Protein AF-A0A376K7N2-F1 (afdb_monomer)

Secondary structure (DSSP, 8-state):
-----HHHHHHTTTTB---GGG--GGGGGGB-S-TTSSSPBB-HHHHHHHHHHHHT-

Foldseek 3Di:
DDQQDLVNCVVVVVQWAAAPVPDDPVCVVQFDDDSPDRTTGGNSVVVNVVVVVVVVD

Radius of gyration: 12.39 Å; Cα contacts (8 Å, |Δi|>4): 51; chains: 1; bounding box: 30×19×31 Å

InterPro domains:
  IPR001865 Small ribosomal subunit protein uS2 [PF00318] (9-53)
  IPR001865 Small ribosomal subunit protein uS2 [PR00395] (6-24)
  IPR001865 Small ribosomal subunit protein uS2 [PR00395] (38-47)
  IPR005706 Small ribosomal subunit protein uS2, bacteria/mitochondria/plastid [PTHR12534] (3-52)
  IPR018130 Small ribosomal subunit protein uS2, conserved site [PS00962] (6-17)
  IPR023591 Small ribosomal subunit protein uS2, flavodoxin-like domain superfamily [SSF52313] (6-53)

Near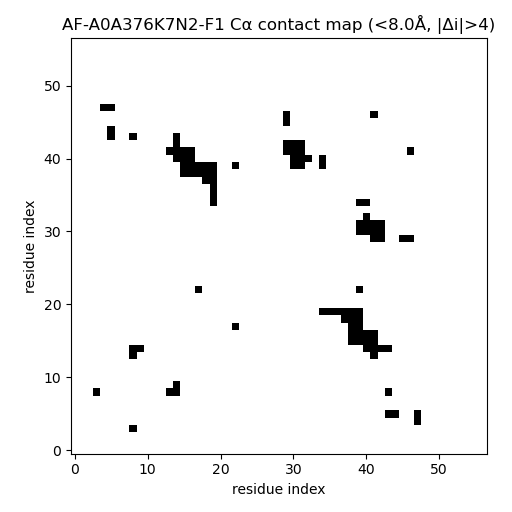est PDB structures (foldseek):
  8y39-assembly1_b  TM=8.916E-01  e=4.329E-04  Staphylococcus aureus
  5aj3-assembly1_B  TM=9.204E-01  e=1.255E-02  Sus scrofa
  6d9j-assembly1_BB  TM=6.085E-01  e=1.595E-01  Oryctolagus cuniculus
  7qgg-assembly1_SA  TM=6.417E-01  e=2.580E-01  Rattus norvegicus
  7qiz-assembly1_u  TM=6.861E-01  e=4.173E-01  Solanum lycopersicum

Mean predicted aligned error: 4.78 Å

pLDDT: mean 85.6, std 9.91, range [57.47, 95.12]

Sequence (57 aa):
MATVSMRDMLKAGVHFGHQTRYWNPKMKPFIFGAAVTKFTSINLEKTVPMFTKLWLN

Solvent-accessible surface area (backbone atoms only — not comparable to full-atom values): 3595 Å² total; per-residue (Å²): 133,90,82,83,48,72,67,54,42,58,75,70,49,72,37,66,52,57,40,53,92,74,59,60,81,88,48,59,89,49,42,46,77,72,72,82,44,78,46,31,36,45,32,56,85,63,45,51,61,53,51,53,56,62,74,74,107

Structure (mmCIF, N/CA/C/O backbone):
data_AF-A0A376K7N2-F1
#
_entry.id   AF-A0A376K7N2-F1
#
loop_
_atom_site.group_PDB
_atom_site.id
_atom_site.type_symbol
_atom_site.label_atom_id
_atom_site.label_alt_id
_atom_site.label_comp_id
_atom_site.label_asym_id
_atom_site.label_entity_id
_atom_site.label_seq_id
_atom_site.pdbx_PDB_ins_code
_atom_site.Cartn_x
_atom_site.Cartn_y
_atom_site.Cartn_z
_atom_site.occupancy
_atom_site.B_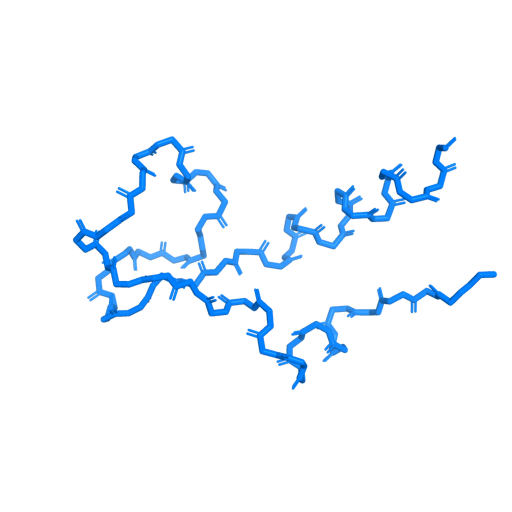iso_or_equiv
_atom_site.auth_seq_id
_atom_site.auth_comp_id
_atom_site.auth_asym_id
_atom_site.auth_atom_id
_atom_site.pdbx_PDB_model_num
ATOM 1 N N . MET A 1 1 ? -17.443 -4.399 14.148 1.00 61.03 1 MET A N 1
ATOM 2 C CA . MET A 1 1 ? -16.956 -4.850 12.824 1.00 61.03 1 MET A CA 1
ATOM 3 C C . MET A 1 1 ? -15.516 -5.313 12.955 1.00 61.03 1 MET A C 1
ATOM 5 O O . MET A 1 1 ? -14.808 -4.783 13.802 1.00 61.03 1 MET A O 1
ATOM 9 N N . ALA A 1 2 ? -15.103 -6.310 12.170 1.00 65.38 2 ALA A N 1
ATOM 10 C CA . ALA A 1 2 ? -13.738 -6.824 12.212 1.00 65.38 2 ALA A CA 1
ATOM 11 C C . ALA A 1 2 ? -12.768 -5.799 11.603 1.00 65.38 2 ALA A C 1
ATOM 13 O O . ALA A 1 2 ? -12.873 -5.454 10.429 1.00 65.38 2 ALA A O 1
ATOM 14 N N . THR A 1 3 ? -11.832 -5.299 12.404 1.00 78.06 3 THR A N 1
ATOM 15 C CA . THR A 1 3 ? -10.739 -4.444 11.936 1.00 78.06 3 THR A CA 1
ATOM 16 C C . THR A 1 3 ? -9.680 -5.309 11.263 1.00 78.06 3 THR A C 1
ATOM 18 O O . THR A 1 3 ? -8.973 -6.051 11.943 1.00 78.06 3 THR A O 1
ATOM 21 N N . VAL A 1 4 ? -9.570 -5.225 9.937 1.00 87.81 4 VAL A N 1
ATOM 22 C CA . VAL A 1 4 ? -8.534 -5.934 9.171 1.00 87.81 4 VAL A CA 1
ATOM 23 C C . VAL A 1 4 ? -7.197 -5.214 9.344 1.00 87.81 4 VAL A C 1
ATOM 25 O O . VAL A 1 4 ? -7.082 -4.031 9.019 1.00 87.81 4 VAL A O 1
ATOM 28 N N . SER A 1 5 ? -6.175 -5.910 9.847 1.00 91.62 5 SER A N 1
ATOM 29 C CA . SER A 1 5 ? -4.835 -5.339 10.002 1.00 91.62 5 SER A CA 1
ATOM 30 C C . SER A 1 5 ? -3.975 -5.526 8.745 1.00 91.62 5 SER A C 1
ATOM 32 O O . SER A 1 5 ? -4.203 -6.420 7.928 1.00 91.62 5 SER A O 1
ATOM 34 N N . MET A 1 6 ? -2.909 -4.727 8.609 1.00 92.50 6 MET A N 1
ATOM 35 C CA . MET A 1 6 ? -1.915 -4.913 7.539 1.00 92.50 6 MET A CA 1
ATOM 36 C C . MET A 1 6 ? -1.277 -6.312 7.577 1.00 92.50 6 MET A C 1
ATOM 38 O O . MET A 1 6 ? -1.003 -6.896 6.530 1.00 92.50 6 MET A O 1
ATOM 42 N N . ARG A 1 7 ? -1.068 -6.874 8.777 1.00 93.62 7 ARG A N 1
ATOM 43 C CA . ARG A 1 7 ? -0.540 -8.238 8.940 1.00 93.62 7 ARG A CA 1
ATOM 44 C C . ARG A 1 7 ? -1.482 -9.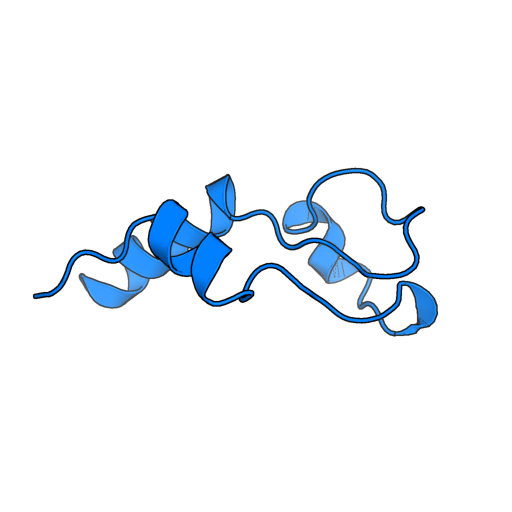283 8.355 1.00 93.62 7 ARG A C 1
ATOM 46 O O . ARG A 1 7 ? -1.001 -10.248 7.767 1.00 93.62 7 ARG A O 1
ATOM 53 N N . ASP A 1 8 ? -2.789 -9.085 8.480 1.00 93.75 8 ASP A N 1
ATOM 54 C CA . ASP A 1 8 ? -3.781 -10.009 7.927 1.00 93.75 8 ASP A CA 1
ATOM 55 C C . ASP A 1 8 ? -3.778 -9.954 6.397 1.00 93.75 8 ASP A C 1
ATOM 57 O O . ASP A 1 8 ? -3.746 -10.992 5.742 1.00 93.75 8 ASP A O 1
ATOM 61 N N . MET A 1 9 ? -3.684 -8.751 5.821 1.00 92.62 9 MET A N 1
ATOM 62 C CA . MET A 1 9 ? -3.540 -8.555 4.372 1.00 92.62 9 MET A CA 1
ATOM 63 C C . MET A 1 9 ? -2.243 -9.167 3.818 1.00 92.62 9 MET A C 1
ATOM 65 O O . MET A 1 9 ? -2.243 -9.768 2.740 1.00 92.62 9 MET A O 1
ATOM 69 N N . LEU A 1 10 ? -1.136 -9.066 4.559 1.00 93.31 10 LEU A N 1
ATOM 70 C CA . LEU A 1 10 ? 0.122 -9.723 4.198 1.00 93.31 10 LEU A CA 1
ATOM 71 C C . LEU A 1 10 ? -0.023 -11.248 4.196 1.00 93.31 10 LEU A C 1
ATOM 73 O O . LEU A 1 10 ? 0.328 -11.880 3.202 1.00 93.31 10 LEU A O 1
ATOM 77 N N . LYS A 1 11 ? -0.584 -11.832 5.264 1.00 94.81 11 LYS A N 1
ATOM 78 C CA . LYS A 1 11 ? -0.814 -13.285 5.370 1.00 94.81 11 LYS A CA 1
ATOM 79 C C . LYS A 1 11 ? -1.760 -13.813 4.293 1.00 94.81 11 LYS A C 1
ATOM 81 O O . LYS A 1 11 ? -1.548 -14.909 3.791 1.00 94.81 11 LYS A O 1
ATOM 86 N N . ALA A 1 12 ? -2.773 -13.032 3.927 1.00 95.12 12 ALA A N 1
ATOM 87 C CA . ALA A 1 12 ? -3.719 -13.373 2.870 1.00 95.12 12 ALA A CA 1
ATOM 88 C C . ALA A 1 12 ? -3.141 -13.216 1.449 1.00 95.12 12 ALA A C 1
ATOM 90 O O . ALA A 1 12 ? -3.784 -13.623 0.486 1.00 95.12 12 ALA A O 1
ATOM 91 N N . GLY A 1 13 ? -1.951 -12.622 1.289 1.00 92.88 13 GLY A N 1
ATOM 92 C CA . GLY A 1 13 ? -1.296 -12.478 -0.015 1.00 92.88 13 GLY A CA 1
ATOM 93 C C . GLY A 1 13 ? -1.914 -11.419 -0.936 1.00 92.88 13 GLY A C 1
ATOM 94 O O . GLY A 1 13 ? -1.616 -11.399 -2.125 1.00 92.88 13 GLY A O 1
ATOM 95 N N . VAL A 1 14 ? -2.734 -10.496 -0.420 1.00 93.06 14 VAL A N 1
ATOM 96 C CA . VAL A 1 14 ? -3.462 -9.514 -1.260 1.00 93.06 14 VAL A CA 1
ATOM 97 C C . VAL A 1 14 ? -2.564 -8.432 -1.875 1.00 93.06 14 VAL A C 1
ATOM 99 O O . VAL A 1 14 ? -3.016 -7.627 -2.681 1.00 93.06 14 VAL A O 1
ATOM 102 N N . HIS A 1 15 ? -1.292 -8.389 -1.481 1.00 92.00 15 HIS A N 1
ATOM 103 C CA . HIS A 1 15 ? -0.298 -7.452 -1.997 1.00 92.00 15 HIS A CA 1
ATOM 104 C C . HIS A 1 15 ? 0.380 -7.941 -3.283 1.00 92.00 15 HIS A C 1
ATOM 106 O O . HIS A 1 15 ? 1.116 -7.177 -3.907 1.00 92.00 15 HIS A O 1
ATOM 112 N N . PHE A 1 16 ? 0.151 -9.190 -3.697 1.00 90.75 16 PHE A N 1
ATOM 113 C CA . PHE A 1 16 ? 0.667 -9.699 -4.962 1.00 90.75 16 PHE A CA 1
ATOM 114 C C . PHE A 1 16 ? -0.194 -9.211 -6.128 1.00 90.75 16 PHE A C 1
ATOM 116 O O . PHE A 1 16 ? -1.388 -9.486 -6.206 1.00 90.75 16 PHE A O 1
ATOM 123 N N . GLY A 1 17 ? 0.432 -8.486 -7.049 1.00 86.81 17 GLY A N 1
ATOM 124 C CA . GLY A 1 17 ? -0.154 -8.051 -8.308 1.00 86.81 17 GLY A CA 1
ATOM 125 C C . GLY A 1 17 ? 0.297 -8.902 -9.497 1.00 86.81 17 GLY A C 1
ATOM 126 O O . GLY A 1 17 ? 0.904 -9.967 -9.368 1.00 86.81 17 GLY A O 1
ATOM 127 N N . HIS A 1 18 ? 0.021 -8.403 -10.699 1.00 87.81 18 HIS A N 1
ATOM 128 C CA . HIS A 1 18 ? 0.409 -9.061 -11.944 1.00 87.81 18 HIS A CA 1
ATOM 129 C C . HIS A 1 18 ? 1.873 -8.808 -12.314 1.00 87.81 18 HIS A C 1
ATOM 131 O O . HIS A 1 18 ? 2.559 -7.958 -11.743 1.00 87.81 18 HIS A O 1
ATOM 137 N N . GLN A 1 19 ? 2.362 -9.532 -13.319 1.00 88.00 19 GLN A N 1
ATOM 138 C CA . GLN A 1 19 ? 3.661 -9.230 -13.914 1.00 88.00 19 GLN A CA 1
ATOM 139 C C . GLN A 1 19 ? 3.683 -7.814 -14.492 1.00 88.00 19 GLN A C 1
ATOM 141 O O . GLN A 1 19 ? 2.677 -7.357 -15.040 1.00 88.00 19 GLN A O 1
ATOM 146 N N . THR A 1 20 ? 4.844 -7.153 -14.448 1.00 83.00 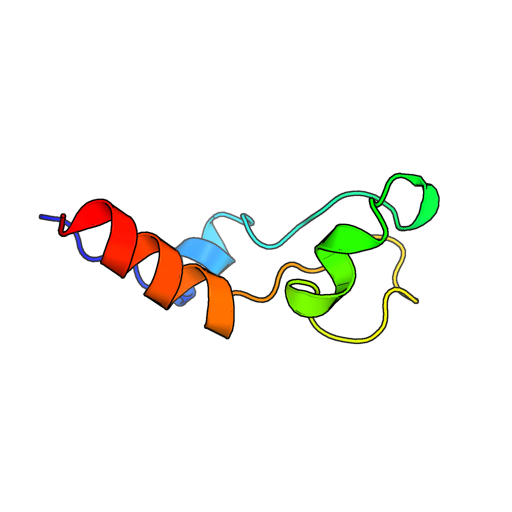20 THR A N 1
ATOM 147 C CA . THR A 1 20 ? 4.995 -5.761 -14.900 1.00 83.00 20 THR A CA 1
ATOM 148 C C . THR A 1 20 ? 4.522 -5.549 -16.335 1.00 83.00 20 THR A C 1
ATOM 150 O O . THR A 1 20 ? 3.987 -4.502 -16.630 1.00 83.00 20 THR A O 1
ATOM 153 N N . ARG A 1 21 ? 4.601 -6.528 -17.244 1.00 85.94 21 ARG A N 1
ATOM 154 C CA . ARG A 1 21 ? 4.091 -6.354 -18.622 1.00 85.94 21 ARG A CA 1
ATOM 155 C C . ARG A 1 21 ? 2.569 -6.179 -18.740 1.00 85.94 21 ARG A C 1
ATOM 157 O O . ARG A 1 21 ? 2.105 -5.671 -19.751 1.00 85.94 21 ARG A O 1
ATOM 164 N N . TYR A 1 22 ? 1.804 -6.611 -17.737 1.00 86.56 22 TYR A N 1
ATOM 165 C CA . TYR A 1 22 ? 0.338 -6.529 -17.727 1.00 86.56 22 TYR A CA 1
ATOM 166 C C . TYR A 1 22 ? -0.184 -5.363 -16.884 1.00 86.56 22 TYR A C 1
ATOM 168 O O . TYR A 1 22 ? -1.392 -5.211 -16.714 1.00 86.56 22 TYR A O 1
ATOM 176 N N . TRP A 1 23 ? 0.711 -4.559 -16.307 1.00 84.56 23 TRP A N 1
ATOM 177 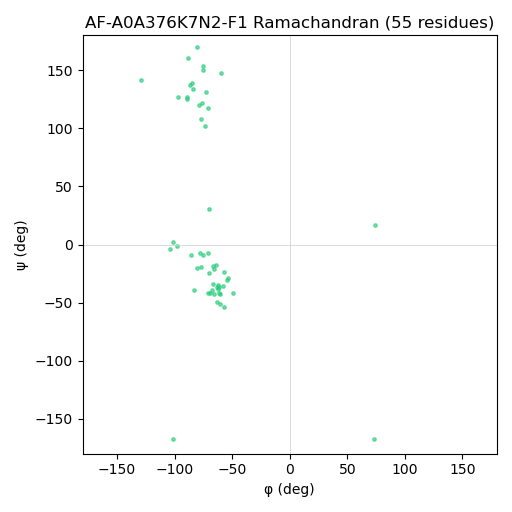C CA . TRP A 1 23 ? 0.305 -3.478 -15.423 1.00 84.56 23 TRP A CA 1
ATOM 178 C C . TRP A 1 23 ? -0.271 -2.287 -16.198 1.00 84.56 23 TRP A C 1
ATOM 180 O O . TRP A 1 23 ? 0.139 -1.977 -17.316 1.00 84.56 23 TRP A O 1
ATOM 190 N N . ASN A 1 24 ? -1.195 -1.569 -15.562 1.00 87.69 24 ASN A N 1
ATOM 191 C CA . ASN A 1 24 ? -1.672 -0.280 -16.046 1.00 87.69 24 ASN A CA 1
ATOM 192 C C . ASN A 1 24 ? -0.786 0.844 -15.468 1.00 87.69 24 ASN A C 1
ATOM 194 O O . ASN A 1 24 ? -0.701 0.941 -14.242 1.00 87.69 24 ASN A O 1
ATOM 198 N N . PRO A 1 25 ? -0.206 1.747 -16.286 1.00 88.06 25 PRO A N 1
ATOM 199 C CA . PRO A 1 25 ? 0.620 2.861 -15.808 1.00 88.06 25 PRO A CA 1
ATOM 200 C C . PRO A 1 25 ? -0.043 3.751 -14.747 1.00 88.06 25 PRO A C 1
ATOM 202 O O . PRO A 1 25 ? 0.641 4.304 -13.884 1.00 88.06 25 PRO A O 1
ATOM 205 N N . LYS A 1 26 ? -1.380 3.859 -14.753 1.00 90.88 26 LYS A N 1
ATOM 206 C CA . LYS A 1 26 ? -2.141 4.605 -13.735 1.00 90.88 26 LYS A CA 1
ATOM 207 C C . LYS A 1 26 ? -2.023 4.005 -12.329 1.00 90.88 26 LYS A C 1
ATOM 209 O O . LYS A 1 26 ? -2.275 4.705 -11.356 1.00 90.88 26 LYS A O 1
ATOM 214 N N . MET A 1 27 ? -1.592 2.749 -12.203 1.00 90.44 27 MET A N 1
ATOM 215 C CA . MET A 1 27 ? -1.367 2.083 -10.916 1.00 90.44 27 MET A CA 1
ATOM 216 C C . MET A 1 27 ? -0.057 2.497 -10.237 1.00 90.44 27 MET A C 1
ATOM 218 O O . MET A 1 27 ? 0.163 2.134 -9.084 1.00 90.44 27 MET A O 1
ATOM 222 N N . LYS A 1 28 ? 0.805 3.280 -10.903 1.00 88.44 28 LYS A N 1
ATOM 223 C CA . LYS A 1 28 ? 2.129 3.683 -10.389 1.00 88.44 28 LYS A CA 1
ATOM 224 C C . LYS A 1 28 ? 2.096 4.243 -8.961 1.00 88.44 28 LYS A C 1
ATOM 226 O O . LYS A 1 28 ? 2.955 3.850 -8.178 1.00 88.44 28 LYS A O 1
ATOM 231 N N . PRO A 1 29 ? 1.126 5.093 -8.567 1.00 91.19 29 PRO A N 1
ATOM 232 C CA . PRO A 1 29 ? 1.073 5.627 -7.206 1.00 91.19 29 PRO A CA 1
ATOM 233 C C . PRO A 1 29 ? 0.771 4.580 -6.122 1.00 91.19 29 PRO A C 1
ATOM 235 O O . PRO A 1 29 ? 1.021 4.850 -4.946 1.00 91.19 29 PRO A O 1
ATOM 238 N N . PHE A 1 30 ? 0.226 3.419 -6.494 1.00 91.19 30 PHE A N 1
ATOM 239 C CA . PHE A 1 30 ? -0.213 2.356 -5.583 1.00 91.19 30 PHE A CA 1
ATOM 240 C C . PHE A 1 30 ? 0.747 1.164 -5.538 1.00 91.19 30 PHE A C 1
ATOM 242 O O . PHE A 1 30 ? 0.533 0.243 -4.755 1.00 91.19 30 PHE A O 1
ATOM 249 N N . ILE A 1 31 ? 1.801 1.170 -6.353 1.00 90.00 31 ILE A N 1
ATOM 250 C CA . ILE A 1 31 ? 2.813 0.112 -6.376 1.00 90.00 31 ILE A CA 1
ATOM 251 C C . ILE A 1 31 ? 3.892 0.418 -5.335 1.00 90.00 31 ILE A C 1
ATOM 253 O O . ILE A 1 31 ? 4.322 1.561 -5.173 1.00 90.00 31 ILE A O 1
ATOM 257 N N . PHE A 1 32 ? 4.302 -0.613 -4.602 1.00 89.12 32 PHE A N 1
ATOM 258 C CA . PHE A 1 32 ? 5.388 -0.563 -3.637 1.00 89.12 32 PHE A CA 1
ATOM 259 C C . PHE A 1 32 ? 6.719 -0.879 -4.325 1.00 89.12 32 PHE A C 1
ATOM 261 O O . PHE A 1 32 ? 6.869 -1.927 -4.955 1.00 89.12 32 PHE A O 1
ATOM 268 N N . GLY A 1 33 ? 7.691 0.023 -4.184 1.00 83.00 33 GLY A N 1
ATOM 269 C CA . GLY A 1 33 ? 9.009 -0.109 -4.803 1.00 83.00 33 GLY A CA 1
ATOM 270 C C . GLY A 1 33 ? 9.013 0.134 -6.315 1.00 83.00 33 GLY A C 1
ATOM 271 O O . GLY A 1 33 ? 8.066 0.661 -6.901 1.00 83.00 33 GLY A O 1
ATOM 272 N N . ALA A 1 34 ? 10.124 -0.222 -6.958 1.00 67.88 34 ALA A N 1
ATOM 273 C CA . ALA A 1 34 ? 10.258 -0.136 -8.405 1.00 67.88 34 ALA A CA 1
ATOM 274 C C . ALA A 1 34 ? 9.676 -1.403 -9.054 1.00 67.88 34 ALA A C 1
ATOM 276 O O . ALA A 1 34 ? 9.931 -2.508 -8.582 1.00 67.88 34 ALA A O 1
ATOM 277 N N . ALA A 1 35 ? 8.945 -1.264 -10.167 1.00 63.66 35 ALA A N 1
ATOM 278 C CA . ALA A 1 35 ? 8.327 -2.375 -10.912 1.00 63.66 35 ALA A CA 1
ATOM 279 C C . ALA A 1 35 ? 9.345 -3.282 -11.654 1.00 63.66 35 ALA A C 1
ATOM 281 O O . ALA A 1 35 ? 9.061 -3.827 -12.719 1.00 63.66 35 ALA A O 1
ATOM 282 N N . VAL A 1 36 ? 10.551 -3.407 -11.099 1.00 57.47 36 VAL A N 1
ATOM 283 C CA . VAL A 1 36 ? 11.691 -4.175 -11.615 1.00 57.47 36 VAL A CA 1
ATOM 284 C C . VAL A 1 36 ? 11.535 -5.666 -11.283 1.00 57.47 36 VAL A C 1
ATOM 286 O O . VAL A 1 36 ? 12.133 -6.516 -11.938 1.00 57.47 36 VAL A O 1
ATOM 289 N N . THR A 1 37 ? 10.705 -6.015 -10.295 1.00 63.31 37 THR A N 1
ATOM 290 C CA . THR A 1 37 ? 10.395 -7.406 -9.944 1.00 63.31 37 THR A CA 1
ATOM 291 C C . THR A 1 37 ? 9.435 -8.065 -10.935 1.00 63.31 37 THR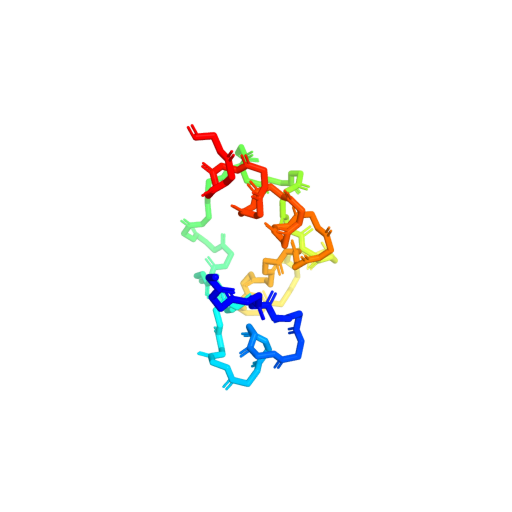 A C 1
ATOM 293 O O . THR A 1 37 ? 8.597 -7.415 -11.554 1.00 63.31 37 THR A O 1
ATOM 296 N N . LYS A 1 38 ? 9.509 -9.403 -11.040 1.00 69.75 38 LYS A N 1
ATOM 297 C CA . LYS A 1 38 ? 8.626 -10.219 -11.898 1.00 69.75 38 LYS A CA 1
ATOM 298 C C . LYS A 1 38 ? 7.132 -10.049 -11.602 1.00 69.75 38 LYS A C 1
ATOM 300 O O . LYS A 1 38 ? 6.336 -10.315 -12.494 1.00 69.75 38 LYS A O 1
ATOM 305 N N . PHE A 1 39 ? 6.765 -9.621 -10.395 1.00 79.75 39 PHE A N 1
ATOM 306 C CA . PHE A 1 39 ? 5.394 -9.331 -9.977 1.00 79.75 39 PHE A CA 1
ATOM 307 C C . PHE A 1 39 ? 5.344 -7.939 -9.344 1.00 79.75 39 PHE A C 1
ATOM 309 O O . PHE A 1 39 ? 6.273 -7.539 -8.635 1.00 79.75 39 PHE A O 1
ATOM 316 N N . THR A 1 40 ? 4.270 -7.202 -9.614 1.00 84.50 40 THR A N 1
ATOM 317 C CA . THR A 1 40 ? 4.003 -5.913 -8.972 1.00 84.50 40 THR A CA 1
ATOM 318 C C . THR A 1 40 ? 3.587 -6.142 -7.527 1.00 84.50 40 THR A C 1
ATOM 320 O O . THR A 1 40 ? 2.739 -6.983 -7.251 1.00 84.50 40 THR A O 1
ATOM 323 N N . SER A 1 41 ? 4.194 -5.407 -6.601 1.00 88.94 41 SER A N 1
ATOM 324 C CA . SER A 1 41 ? 3.790 -5.413 -5.195 1.00 88.94 41 SER A CA 1
ATOM 325 C C . SER A 1 41 ? 2.869 -4.223 -4.942 1.00 88.94 41 SER A C 1
ATOM 327 O O . SER A 1 41 ? 3.215 -3.095 -5.294 1.00 88.94 41 SER A O 1
ATOM 329 N N . ILE A 1 42 ? 1.686 -4.452 -4.378 1.00 92.44 42 ILE A N 1
ATOM 330 C CA . ILE A 1 42 ? 0.719 -3.401 -4.042 1.00 92.44 42 ILE A CA 1
ATOM 331 C C . ILE A 1 42 ? 1.089 -2.805 -2.682 1.00 92.44 42 ILE A C 1
ATOM 333 O O . ILE A 1 42 ? 1.346 -3.521 -1.715 1.00 92.44 42 ILE A O 1
ATOM 337 N N . ASN A 1 43 ? 1.095 -1.477 -2.594 1.00 93.75 43 ASN A N 1
ATOM 338 C CA . ASN A 1 43 ? 1.428 -0.762 -1.373 1.00 93.75 43 ASN A CA 1
ATOM 339 C C . ASN A 1 43 ? 0.286 -0.862 -0.346 1.00 93.75 43 ASN A C 1
ATOM 341 O O . ASN A 1 43 ? -0.719 -0.143 -0.420 1.00 93.75 43 ASN A O 1
ATOM 345 N N . LEU A 1 44 ? 0.466 -1.735 0.646 1.00 93.62 44 LEU A N 1
ATOM 346 C CA . LEU A 1 44 ? -0.493 -1.916 1.733 1.00 93.62 44 LEU A CA 1
ATOM 347 C C . LEU A 1 44 ? -0.557 -0.727 2.699 1.00 93.62 44 LEU A C 1
ATOM 349 O O . LEU A 1 44 ? -1.613 -0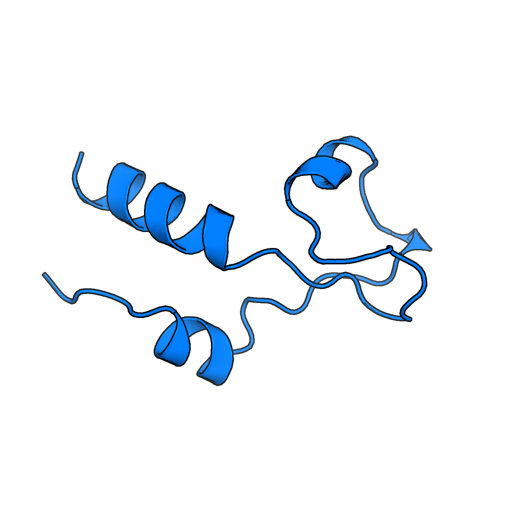.506 3.284 1.00 93.62 44 LEU A O 1
ATOM 353 N N . GLU A 1 45 ? 0.496 0.084 2.827 1.00 92.62 45 GLU A N 1
ATOM 354 C CA . GLU A 1 45 ? 0.474 1.300 3.660 1.00 92.62 45 GLU A CA 1
ATOM 355 C C . GLU A 1 45 ? -0.562 2.302 3.153 1.00 92.62 45 GLU A C 1
ATOM 357 O O . GLU A 1 45 ? -1.223 2.973 3.940 1.00 92.62 45 GLU A O 1
ATOM 362 N N . LYS A 1 46 ? -0.751 2.363 1.830 1.00 92.31 46 LYS A N 1
ATOM 363 C CA . LYS A 1 46 ? -1.808 3.162 1.200 1.00 92.31 46 LYS A CA 1
ATOM 364 C C . LYS A 1 46 ? -3.149 2.430 1.190 1.00 92.31 46 LYS A C 1
ATOM 366 O O . LYS A 1 46 ? -4.191 3.046 1.395 1.00 92.31 46 LYS A O 1
ATOM 371 N N . THR A 1 47 ? -3.134 1.122 0.947 1.00 92.94 47 THR A N 1
ATOM 372 C CA . THR A 1 47 ? -4.356 0.328 0.736 1.00 92.94 47 THR A CA 1
ATOM 373 C C . THR A 1 47 ? -5.165 0.137 2.017 1.00 92.94 47 THR A C 1
ATOM 375 O O . THR A 1 47 ? -6.380 0.298 1.982 1.00 92.94 47 THR A O 1
ATOM 378 N N . VAL A 1 48 ? -4.519 -0.138 3.154 1.00 92.88 48 VAL A N 1
ATOM 379 C CA . VAL A 1 48 ? -5.192 -0.336 4.451 1.00 92.88 48 VAL A CA 1
ATOM 380 C C . VAL A 1 48 ? -6.048 0.873 4.863 1.00 92.88 48 VAL A C 1
ATOM 382 O O . VAL A 1 48 ? -7.240 0.682 5.103 1.00 92.88 48 VAL A O 1
ATOM 385 N N . PRO A 1 49 ? -5.532 2.119 4.915 1.00 91.44 49 PRO A N 1
ATOM 386 C CA . PRO A 1 49 ? -6.353 3.263 5.306 1.00 91.44 49 PRO A CA 1
ATOM 387 C C . PRO A 1 49 ? -7.462 3.571 4.293 1.00 91.44 49 PRO A C 1
ATOM 389 O O . PRO A 1 49 ? -8.551 3.969 4.700 1.00 91.44 49 PRO A O 1
ATOM 392 N N . MET A 1 50 ? -7.233 3.355 2.990 1.00 91.94 50 MET A N 1
ATOM 393 C CA . MET A 1 50 ? -8.283 3.511 1.972 1.00 91.94 50 MET A CA 1
ATOM 394 C C . MET A 1 50 ? -9.397 2.473 2.130 1.00 91.94 50 MET A C 1
ATOM 396 O O . MET A 1 50 ? -10.570 2.830 2.047 1.00 91.94 50 MET A O 1
ATOM 400 N N . PHE A 1 51 ? -9.040 1.216 2.399 1.00 90.81 51 PHE A N 1
ATOM 401 C CA . PHE A 1 51 ? -9.993 0.143 2.667 1.00 90.81 51 PHE A CA 1
ATOM 402 C C . PHE A 1 51 ? -10.843 0.466 3.896 1.00 90.81 51 PHE A C 1
ATOM 404 O O . PHE A 1 51 ? -12.067 0.466 3.809 1.00 90.81 51 PHE A O 1
ATOM 411 N N . THR A 1 52 ? -10.200 0.830 5.008 1.00 87.56 52 THR A N 1
ATOM 412 C CA . THR A 1 52 ? -10.887 1.198 6.251 1.00 87.56 52 THR A CA 1
ATOM 413 C C . THR A 1 52 ? -11.797 2.411 6.061 1.00 87.56 52 THR A C 1
ATOM 415 O O . THR A 1 52 ? -12.928 2.396 6.530 1.00 87.56 52 THR A O 1
ATOM 418 N N . LYS A 1 53 ? -11.349 3.444 5.334 1.00 88.94 53 LYS A N 1
ATOM 419 C CA . LYS A 1 53 ? -12.174 4.623 5.028 1.00 88.94 53 LYS A CA 1
ATOM 420 C C . LYS A 1 53 ? -13.421 4.266 4.218 1.00 88.94 53 LYS A C 1
ATOM 422 O O . LYS A 1 53 ? -14.479 4.818 4.481 1.00 88.94 53 LYS A O 1
ATOM 427 N N . LEU A 1 54 ? -13.292 3.382 3.228 1.00 86.62 54 LEU A N 1
ATOM 428 C CA . LEU A 1 54 ? -14.422 2.939 2.411 1.00 86.62 54 LEU A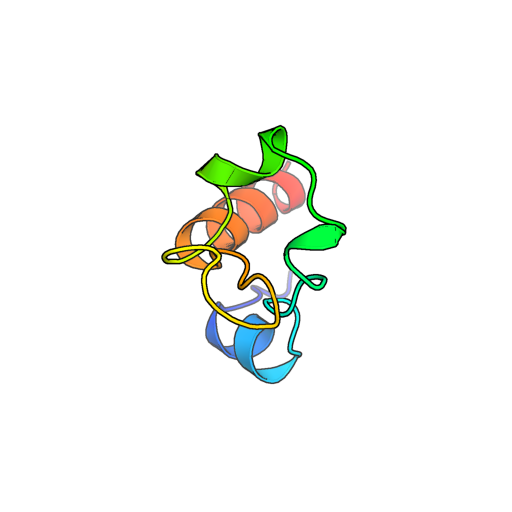 CA 1
ATOM 429 C C . LEU A 1 54 ? -15.423 2.113 3.229 1.00 86.62 54 LEU A C 1
ATOM 431 O O . LEU A 1 54 ? -16.618 2.260 3.035 1.00 86.62 54 LEU A O 1
ATOM 435 N N . TRP A 1 55 ? -14.932 1.254 4.123 1.00 80.19 55 TRP A N 1
ATOM 436 C CA . TRP A 1 55 ? -15.753 0.333 4.915 1.00 80.19 55 TRP A CA 1
ATOM 437 C C . TRP A 1 55 ? -16.497 0.979 6.090 1.00 80.19 55 TRP A C 1
ATOM 439 O O . TRP A 1 55 ? -17.416 0.373 6.634 1.00 80.19 55 TRP A O 1
ATOM 449 N N . LEU A 1 56 ? -16.052 2.156 6.530 1.00 73.94 56 LEU A N 1
ATOM 450 C CA . LEU A 1 56 ? -16.639 2.898 7.650 1.00 73.94 56 LEU A CA 1
ATOM 451 C C . LEU A 1 56 ? -17.614 4.003 7.210 1.00 73.94 56 LEU A C 1
ATOM 453 O O . LEU A 1 56 ? -18.172 4.678 8.074 1.00 73.94 56 LEU A O 1
ATOM 457 N N . ASN A 1 57 ? -17.798 4.183 5.901 1.00 60.91 57 ASN A N 1
ATOM 458 C CA . ASN A 1 57 ? -18.849 5.015 5.312 1.00 60.91 57 ASN A CA 1
ATOM 459 C C . ASN A 1 57 ? -20.054 4.147 4.942 1.00 60.91 57 ASN A C 1
ATOM 461 O O . ASN A 1 57 ? -21.183 4.669 5.047 1.00 60.91 57 ASN A O 1
#

Organi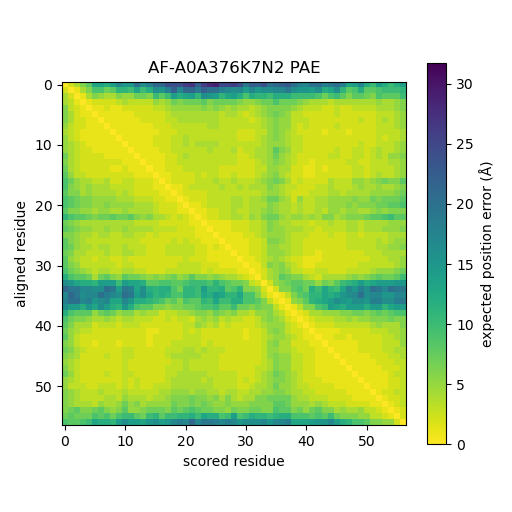sm: Escherichia coli (NCBI:txid562)